Protein AF-A0A2N2URZ9-F1 (afdb_monomer)

Foldseek 3Di:
DEEPVCCVVCVVPADPPDDYDYDDDDDDPPPVVVVVVDVVVDDPDD

pLDDT: mean 90.97, std 9.12, range [55.97, 97.31]

Secondary structure (DSSP, 8-state):
-B-HHHHHHHGGG--TT--B------PPTTHHHHHHHHHHS-----

Sequence (46 aa):
LMTSKDAVKCAPFAPDNAWEFPVQASIGSGAAERILEKLNNGRQTA

Solvent-accessible surface area (backbone atoms only — not comparable to full-atom values): 3109 Å² total; per-residue (Å²): 114,36,46,59,74,49,42,75,71,38,55,96,73,55,56,94,85,60,41,70,56,84,82,88,84,82,76,60,89,70,52,58,60,55,51,49,52,47,64,75,69,46,82,82,77,128

Radius of gyration: 17.86 Å; Cα contacts (8 Å, |Δi|>4): 19; chains: 1; bounding box: 34×21×51 Å

Structure (mmCIF, N/CA/C/O backbone):
data_AF-A0A2N2URZ9-F1
#
_entry.id   AF-A0A2N2URZ9-F1
#
loop_
_atom_site.group_PDB
_atom_site.id
_atom_site.type_symbol
_atom_site.label_atom_id
_atom_site.label_alt_id
_atom_site.label_comp_id
_atom_site.label_asym_id
_atom_site.label_entity_id
_atom_site.label_seq_id
_atom_site.pdbx_PDB_ins_code
_atom_site.Cartn_x
_atom_site.Cartn_y
_atom_site.Cartn_z
_atom_site.occupancy
_atom_site.B_iso_or_equiv
_atom_site.auth_seq_id
_atom_site.auth_comp_id
_atom_site.auth_asym_id
_atom_site.auth_atom_id
_atom_site.pdbx_PDB_model_num
ATOM 1 N N . LEU A 1 1 ? 6.983 -7.458 -8.431 1.00 93.19 1 LEU A N 1
ATOM 2 C CA . LEU A 1 1 ? 5.701 -7.167 -7.756 1.00 93.19 1 LEU A CA 1
ATOM 3 C C . LEU A 1 1 ? 5.987 -6.297 -6.546 1.00 93.19 1 LEU A C 1
ATOM 5 O O . LEU A 1 1 ? 6.912 -6.621 -5.811 1.00 93.19 1 LEU A O 1
ATOM 9 N N . MET A 1 2 ? 5.251 -5.207 -6.360 1.00 96.56 2 MET A N 1
ATOM 10 C CA . MET A 1 2 ? 5.473 -4.250 -5.275 1.00 96.56 2 MET A CA 1
ATOM 11 C C . MET A 1 2 ? 4.158 -3.691 -4.733 1.00 96.56 2 MET A C 1
ATOM 13 O O . MET A 1 2 ? 3.133 -3.715 -5.411 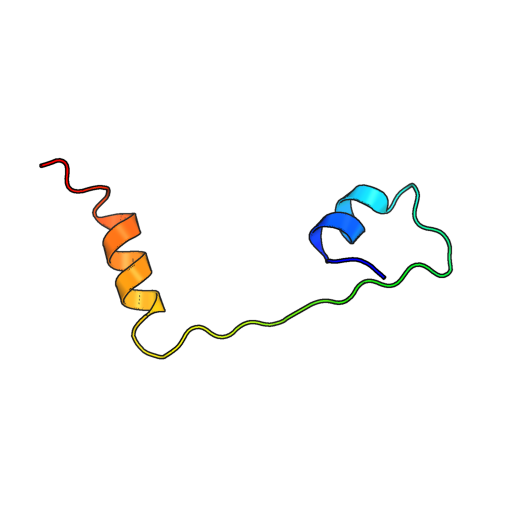1.00 96.56 2 MET A O 1
ATOM 17 N N . THR A 1 3 ? 4.202 -3.183 -3.502 1.00 97.31 3 THR A N 1
ATOM 18 C CA . THR A 1 3 ? 3.102 -2.396 -2.927 1.00 97.31 3 THR A CA 1
ATOM 19 C C . THR A 1 3 ? 3.112 -0.977 -3.495 1.00 97.31 3 THR A C 1
ATOM 21 O O . THR A 1 3 ? 4.159 -0.503 -3.940 1.00 97.31 3 THR A O 1
ATOM 24 N N . SER A 1 4 ? 1.993 -0.254 -3.398 1.00 97.06 4 SER A N 1
ATOM 25 C CA . SER A 1 4 ? 1.889 1.145 -3.847 1.00 97.06 4 SER A CA 1
ATOM 26 C C . SER A 1 4 ? 2.949 2.066 -3.242 1.00 97.06 4 SER A C 1
ATOM 28 O O . SER A 1 4 ? 3.482 2.943 -3.916 1.00 97.06 4 SER A O 1
ATOM 30 N N . LYS A 1 5 ? 3.326 1.828 -1.977 1.00 96.69 5 LYS A N 1
ATOM 31 C CA . LYS A 1 5 ? 4.402 2.568 -1.298 1.00 96.69 5 LYS A CA 1
ATOM 32 C C . LYS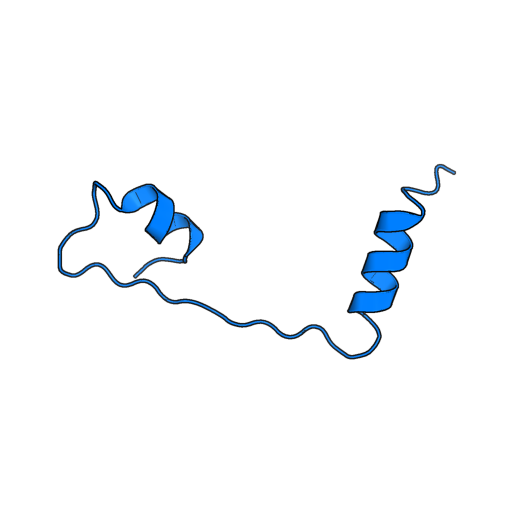 A 1 5 ? 5.724 2.464 -2.054 1.00 96.69 5 LYS A C 1
ATOM 34 O O . LYS A 1 5 ? 6.453 3.447 -2.136 1.00 96.69 5 LYS A O 1
ATOM 39 N N . ASP A 1 6 ? 6.067 1.269 -2.516 1.00 96.56 6 ASP A N 1
ATOM 40 C CA . ASP A 1 6 ? 7.339 1.020 -3.189 1.00 96.56 6 ASP A CA 1
ATOM 41 C C . ASP A 1 6 ? 7.260 1.394 -4.669 1.00 96.56 6 ASP A C 1
ATOM 43 O O . ASP A 1 6 ? 8.232 1.920 -5.193 1.00 96.56 6 ASP A O 1
ATOM 47 N N . ALA A 1 7 ? 6.088 1.276 -5.303 1.00 96.44 7 ALA A N 1
ATOM 48 C CA . ALA A 1 7 ? 5.855 1.764 -6.664 1.00 96.44 7 ALA A CA 1
AT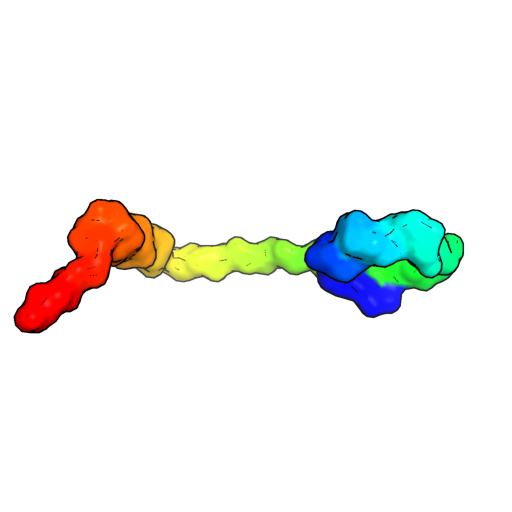OM 49 C C . ALA A 1 7 ? 6.167 3.254 -6.821 1.00 96.44 7 ALA A C 1
ATOM 51 O O . ALA A 1 7 ? 6.939 3.628 -7.702 1.00 96.44 7 ALA A O 1
ATOM 52 N N . VAL A 1 8 ? 5.670 4.105 -5.917 1.00 96.06 8 VAL A N 1
ATOM 53 C CA . VAL A 1 8 ? 5.934 5.553 -6.002 1.00 96.06 8 VAL A CA 1
ATOM 54 C C . VAL A 1 8 ? 7.379 5.923 -5.662 1.00 96.06 8 VAL A C 1
ATOM 56 O O . VAL A 1 8 ? 7.897 6.915 -6.167 1.00 96.06 8 VAL A O 1
ATOM 59 N N . LYS A 1 9 ? 8.057 5.136 -4.819 1.00 96.44 9 LYS A N 1
ATOM 60 C CA . LYS A 1 9 ? 9.445 5.406 -4.405 1.00 96.44 9 LYS A CA 1
ATOM 61 C C . LYS A 1 9 ? 10.467 4.884 -5.406 1.00 96.44 9 LYS A C 1
ATOM 63 O O . LYS A 1 9 ? 11.522 5.485 -5.578 1.00 96.44 9 LYS A O 1
ATOM 68 N N . CYS A 1 10 ? 10.163 3.759 -6.037 1.00 95.81 10 CYS A N 1
ATOM 69 C CA . CYS A 1 10 ? 11.053 3.070 -6.955 1.00 95.81 10 CYS A CA 1
ATOM 70 C C . CYS A 1 10 ? 10.768 3.406 -8.420 1.00 95.81 10 CYS A C 1
ATOM 72 O O . CYS A 1 10 ? 11.474 2.878 -9.269 1.00 95.81 10 CYS A O 1
ATOM 74 N N . ALA A 1 11 ? 9.798 4.277 -8.730 1.00 95.00 11 ALA A N 1
ATOM 75 C CA . ALA A 1 11 ? 9.432 4.636 -10.103 1.00 95.00 11 ALA A CA 1
ATOM 76 C C . ALA A 1 11 ? 10.633 4.983 -11.015 1.00 95.00 11 ALA A C 1
ATOM 78 O O . ALA A 1 11 ? 10.674 4.460 -12.125 1.00 95.00 11 ALA A O 1
ATOM 79 N N . PRO A 1 12 ? 11.656 5.750 -10.578 1.00 97.06 12 PRO A N 1
ATOM 80 C CA . PRO A 1 12 ? 12.830 6.031 -11.417 1.00 97.06 12 PRO A CA 1
ATOM 81 C C . PRO A 1 12 ? 13.738 4.820 -11.697 1.00 97.06 12 PRO A C 1
ATOM 83 O O . PRO A 1 12 ? 14.618 4.903 -12.547 1.00 97.06 12 PRO A O 1
ATOM 86 N N . PHE A 1 13 ? 13.568 3.721 -10.959 1.00 95.50 13 PHE A N 1
ATOM 87 C CA . PHE A 1 13 ? 14.419 2.525 -10.989 1.00 95.50 13 PHE A CA 1
ATOM 88 C C . PHE A 1 13 ? 13.650 1.259 -11.389 1.00 95.50 13 PHE A C 1
ATOM 90 O O . PHE A 1 13 ? 14.215 0.164 -11.385 1.00 95.50 13 PHE A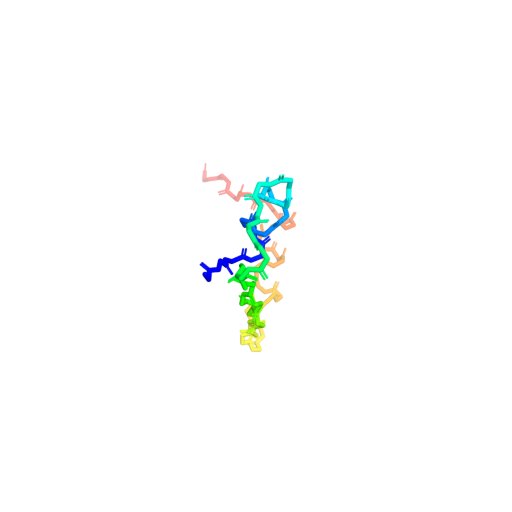 O 1
ATOM 97 N N . ALA A 1 14 ? 12.351 1.382 -11.664 1.00 95.44 14 ALA A N 1
ATOM 98 C CA . ALA A 1 14 ? 11.492 0.249 -11.948 1.00 95.44 14 ALA A CA 1
ATOM 99 C C . ALA A 1 14 ? 11.777 -0.276 -13.367 1.00 95.44 14 ALA A C 1
ATOM 101 O O . ALA A 1 14 ? 11.694 0.500 -14.318 1.00 95.44 14 ALA A O 1
ATOM 102 N N . PRO A 1 15 ? 12.111 -1.568 -13.537 1.00 95.62 15 PRO A N 1
ATOM 103 C CA . PRO A 1 15 ? 12.218 -2.162 -14.866 1.00 95.62 15 PRO A CA 1
ATOM 104 C C . PRO A 1 15 ? 10.840 -2.243 -15.539 1.00 95.62 15 PRO A C 1
ATOM 106 O O . PRO A 1 15 ? 9.816 -2.260 -14.857 1.00 95.62 15 PRO A O 1
ATOM 109 N N . ASP A 1 16 ? 10.809 -2.405 -16.864 1.00 95.50 16 ASP A N 1
ATOM 110 C CA . ASP A 1 16 ? 9.562 -2.481 -17.650 1.00 95.50 16 ASP A CA 1
ATOM 111 C C . ASP A 1 16 ? 8.615 -3.614 -17.210 1.00 95.50 16 ASP A C 1
ATOM 113 O O . ASP A 1 16 ? 7.410 -3.556 -17.437 1.00 95.50 16 ASP A O 1
ATOM 117 N N . ASN A 1 17 ? 9.146 -4.658 -16.566 1.00 95.88 17 ASN A N 1
ATOM 118 C CA . ASN A 1 17 ? 8.374 -5.784 -16.037 1.00 95.88 17 ASN A CA 1
ATOM 119 C C . ASN A 1 17 ? 8.022 -5.642 -14.543 1.00 95.88 17 ASN A C 1
ATOM 121 O O . ASN A 1 17 ? 7.665 -6.629 -13.890 1.00 95.88 17 ASN A O 1
ATOM 125 N N . ALA A 1 18 ? 8.153 -4.445 -13.976 1.00 96.06 18 ALA A N 1
ATOM 126 C CA . ALA A 1 18 ? 7.681 -4.145 -12.637 1.00 96.06 18 ALA A CA 1
ATOM 127 C C . ALA A 1 18 ? 6.148 -4.049 -12.607 1.00 96.06 18 ALA A C 1
ATOM 129 O O . ALA A 1 18 ? 5.521 -3.463 -13.479 1.00 96.06 18 ALA A O 1
ATOM 130 N N . TRP A 1 19 ? 5.548 -4.598 -11.551 1.00 96.62 19 TRP A N 1
ATOM 131 C CA . TRP A 1 19 ? 4.101 -4.581 -11.336 1.00 96.62 19 TRP A CA 1
ATOM 132 C C . TRP A 1 19 ? 3.794 -4.078 -9.936 1.00 96.62 19 TRP A C 1
ATOM 134 O O . TRP A 1 19 ? 4.360 -4.599 -8.968 1.00 96.62 19 TRP A O 1
ATOM 144 N N . GLU A 1 20 ? 2.881 -3.120 -9.828 1.00 97.06 20 GLU A N 1
ATOM 145 C CA . GLU A 1 20 ? 2.248 -2.722 -8.574 1.00 97.06 20 GLU A CA 1
ATOM 146 C C . GLU A 1 20 ? 1.012 -3.589 -8.311 1.00 97.06 20 GLU A C 1
ATOM 148 O O . GLU A 1 20 ? 0.251 -3.898 -9.227 1.00 97.06 20 GLU A O 1
ATOM 153 N N . PHE A 1 21 ? 0.799 -3.959 -7.050 1.00 97.25 21 PHE A N 1
ATOM 154 C CA . PHE A 1 21 ? -0.434 -4.591 -6.596 1.00 97.25 21 PHE A CA 1
ATOM 155 C C . PHE A 1 21 ? -1.165 -3.686 -5.592 1.00 97.25 21 PHE A C 1
ATOM 157 O O . PHE A 1 21 ? -0.843 -3.717 -4.398 1.00 97.25 21 PHE A O 1
ATOM 164 N N . PRO A 1 22 ? -2.121 -2.857 -6.049 1.00 96.06 22 PRO A N 1
ATOM 165 C CA . PRO A 1 22 ? -2.914 -2.024 -5.158 1.00 96.06 22 PRO A CA 1
ATOM 166 C C . PRO A 1 22 ? -3.919 -2.882 -4.388 1.00 96.06 22 PRO A C 1
ATOM 168 O O . PRO A 1 22 ? -4.540 -3.793 -4.937 1.00 96.06 22 PRO A O 1
ATOM 171 N N . VAL A 1 23 ? -4.109 -2.566 -3.109 1.00 94.50 23 VAL A N 1
ATOM 172 C CA . VAL A 1 23 ? -5.094 -3.236 -2.254 1.00 94.50 23 VAL A CA 1
ATOM 173 C C . VAL A 1 23 ? -6.136 -2.239 -1.773 1.00 94.50 23 VAL A C 1
ATOM 175 O O . VAL A 1 23 ? -5.814 -1.106 -1.417 1.00 94.50 23 VAL A O 1
ATOM 178 N N . GLN A 1 24 ? -7.391 -2.677 -1.743 1.00 95.31 24 GLN A N 1
ATOM 179 C CA . GLN A 1 24 ? -8.478 -1.957 -1.092 1.00 95.31 24 GLN A CA 1
ATOM 180 C C . GLN A 1 24 ? -8.808 -2.667 0.217 1.00 95.31 24 GLN A C 1
ATOM 182 O O . GLN A 1 24 ? -8.947 -3.889 0.250 1.00 95.31 24 GLN A O 1
ATOM 187 N N . ALA A 1 25 ? -8.922 -1.897 1.293 1.00 91.88 25 ALA A N 1
ATOM 188 C CA . ALA A 1 25 ? -9.309 -2.402 2.599 1.00 91.88 25 ALA A CA 1
ATOM 189 C C . ALA A 1 25 ? -10.593 -1.708 3.051 1.00 91.88 25 ALA A C 1
ATOM 191 O O . ALA A 1 25 ? -10.737 -0.495 2.908 1.00 91.88 25 ALA A O 1
ATOM 192 N N . SER A 1 26 ? -11.510 -2.482 3.622 1.00 93.88 26 SER A N 1
ATOM 193 C CA . SER A 1 26 ? -12.718 -1.979 4.269 1.00 93.88 26 SER A CA 1
ATOM 194 C C . SER A 1 26 ? -12.578 -2.088 5.781 1.00 93.88 26 SER A C 1
ATOM 196 O O . SER A 1 26 ? -12.157 -3.126 6.295 1.00 93.88 26 SER A O 1
ATOM 198 N N . ILE A 1 27 ? -12.989 -1.048 6.497 1.00 90.94 27 ILE A N 1
ATOM 199 C CA . ILE A 1 27 ? -13.136 -1.091 7.951 1.00 90.94 27 ILE A CA 1
ATOM 200 C C . ILE A 1 27 ? -14.574 -1.521 8.264 1.00 90.94 27 ILE A C 1
ATOM 202 O O . ILE A 1 27 ? -15.512 -1.070 7.611 1.00 90.94 27 ILE A O 1
ATOM 206 N N . GLY A 1 28 ? -14.747 -2.415 9.241 1.00 91.69 28 GLY A N 1
ATOM 207 C CA . GLY A 1 28 ? -16.074 -2.857 9.676 1.00 91.69 28 GLY A CA 1
ATOM 208 C C . GLY A 1 28 ? -16.930 -1.703 10.211 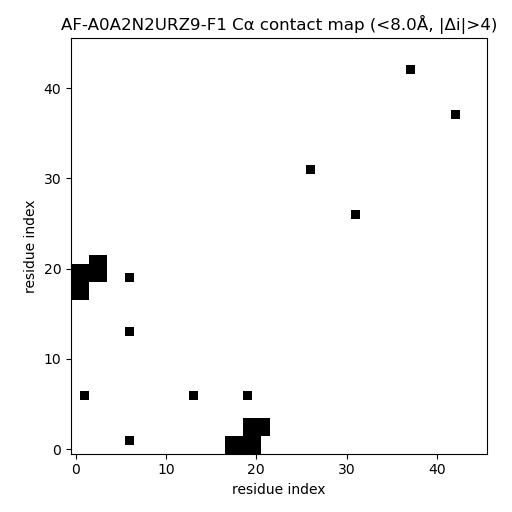1.00 91.69 28 GLY A C 1
ATOM 209 O O . GLY A 1 28 ? -16.407 -0.715 10.731 1.00 91.69 28 GLY A O 1
ATOM 210 N N . SER A 1 29 ? -18.254 -1.842 10.111 1.00 88.06 29 SER A N 1
ATOM 211 C CA . SER A 1 29 ? -19.216 -0.836 10.579 1.00 88.06 29 SER A CA 1
ATOM 212 C C . SER A 1 29 ? -18.967 -0.442 12.040 1.00 88.06 29 SER A C 1
ATOM 214 O O . SER A 1 29 ? -18.854 -1.318 12.899 1.00 88.06 29 SER A O 1
ATOM 216 N N . GLY A 1 30 ? -18.898 0.858 12.333 1.00 89.44 30 GLY A N 1
ATOM 217 C CA . GLY A 1 30 ? -18.703 1.391 13.686 1.00 89.44 30 GLY A CA 1
ATOM 218 C C . GLY A 1 30 ? -17.240 1.475 14.142 1.00 89.44 30 GLY A C 1
ATOM 219 O O . GLY A 1 30 ? -16.936 2.180 15.108 1.00 89.44 30 GLY A O 1
ATOM 220 N N . ALA A 1 31 ? -16.310 0.769 13.486 1.00 92.75 31 ALA A N 1
ATOM 221 C CA . ALA A 1 31 ? -14.899 0.808 13.868 1.00 92.75 31 ALA A CA 1
ATOM 222 C C . ALA A 1 31 ? -14.203 2.087 13.381 1.00 92.75 31 ALA A C 1
ATOM 224 O O . ALA A 1 31 ? -13.362 2.624 14.101 1.00 92.75 31 ALA A O 1
ATOM 225 N N . ALA A 1 32 ? -14.573 2.606 12.206 1.00 92.31 32 ALA A N 1
ATOM 226 C CA . ALA A 1 32 ? -14.025 3.857 11.687 1.00 92.31 32 ALA A CA 1
ATOM 227 C C . ALA A 1 32 ? -14.386 5.038 12.601 1.00 92.31 32 ALA A C 1
ATOM 229 O O . ALA A 1 32 ? -13.511 5.799 13.011 1.00 92.31 32 ALA A O 1
ATOM 230 N N . GLU A 1 33 ? -15.651 5.128 13.006 1.00 92.25 33 GLU A N 1
ATOM 231 C CA . GLU A 1 33 ? -16.176 6.160 13.900 1.00 92.25 33 GLU A CA 1
ATOM 232 C C . GLU A 1 33 ? -15.459 6.135 15.253 1.00 92.25 33 GLU A C 1
ATOM 234 O O . GLU A 1 33 ? -15.010 7.168 15.746 1.00 92.25 33 GLU A O 1
ATOM 239 N N . ARG A 1 34 ? -15.263 4.940 15.822 1.00 90.50 34 ARG A N 1
ATOM 240 C CA . ARG A 1 34 ? -14.578 4.774 17.110 1.00 90.50 34 ARG A CA 1
ATOM 241 C C . ARG A 1 34 ? -13.088 5.115 17.049 1.00 90.50 34 ARG A C 1
ATOM 243 O O . ARG A 1 34 ? -12.521 5.582 18.037 1.00 90.50 34 ARG A O 1
ATOM 250 N N . ILE A 1 35 ? -12.433 4.862 15.916 1.00 90.75 35 ILE A N 1
ATOM 251 C CA . ILE A 1 35 ? -11.044 5.285 15.694 1.00 90.75 35 ILE A CA 1
ATOM 252 C C . ILE A 1 35 ? -10.979 6.814 15.618 1.00 90.75 35 ILE A C 1
ATOM 254 O O . ILE A 1 35 ? -10.138 7.413 16.286 1.00 90.75 35 ILE A O 1
ATOM 258 N N . LEU A 1 36 ? -11.887 7.442 14.865 1.00 91.50 36 LEU A N 1
ATOM 259 C CA . LEU A 1 36 ? -11.954 8.899 14.730 1.00 91.50 36 LEU A CA 1
ATOM 260 C C . LEU A 1 36 ? -12.219 9.594 16.070 1.00 91.50 36 LEU A C 1
ATOM 262 O O . LEU A 1 36 ? -11.540 10.567 16.386 1.00 91.50 36 LEU A O 1
ATOM 266 N N . GLU A 1 37 ? -13.133 9.070 16.889 1.00 92.25 37 GLU A N 1
ATOM 267 C CA . GLU A 1 37 ? -13.400 9.586 18.239 1.00 92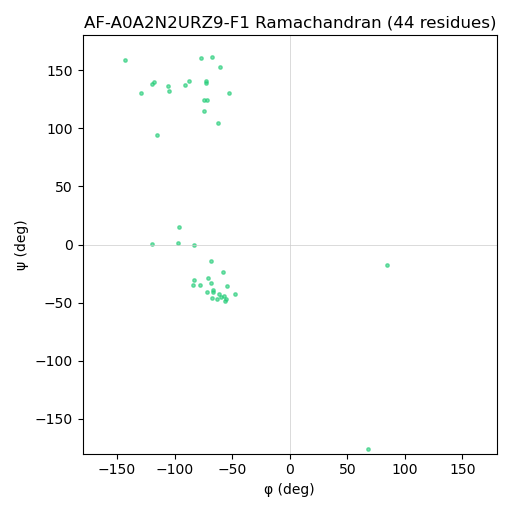.25 37 GLU A CA 1
ATOM 268 C C . GLU A 1 37 ? -12.121 9.629 19.092 1.00 92.25 37 GLU A C 1
ATOM 270 O O . GLU A 1 37 ? -11.807 10.652 19.703 1.00 92.25 37 GLU A O 1
ATOM 275 N N . LYS A 1 38 ? -11.331 8.546 19.088 1.00 89.94 38 LYS A N 1
ATOM 276 C CA . LYS A 1 38 ? -10.062 8.481 19.830 1.00 89.94 38 LYS A CA 1
ATOM 277 C C . LYS A 1 38 ? -8.998 9.427 19.284 1.00 89.94 38 LYS A C 1
ATOM 279 O O . LYS A 1 38 ? -8.236 9.989 20.064 1.00 89.94 38 LYS A O 1
ATOM 284 N N . LEU A 1 39 ? -8.908 9.574 17.963 1.00 90.56 39 LEU A N 1
ATOM 285 C CA . LEU A 1 39 ? -7.943 10.485 17.345 1.00 90.56 39 LEU A CA 1
ATOM 286 C C . LEU A 1 39 ? -8.278 11.948 17.667 1.00 90.56 39 LEU A C 1
ATOM 288 O O . LEU A 1 39 ? -7.374 12.714 17.988 1.00 90.56 39 LEU A O 1
ATOM 292 N N . ASN A 1 40 ? -9.563 12.311 17.643 1.00 90.62 40 ASN A N 1
ATOM 293 C CA . ASN A 1 40 ? -10.027 13.673 17.913 1.00 90.62 40 ASN A CA 1
ATOM 294 C C . ASN A 1 40 ? -9.908 14.063 19.388 1.00 90.62 40 ASN A C 1
ATO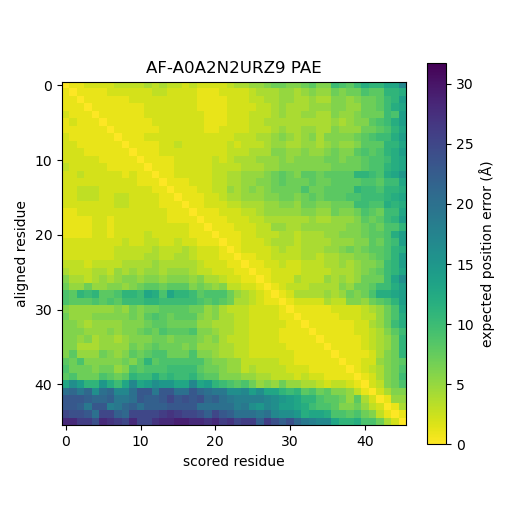M 296 O O . ASN A 1 40 ? -9.506 15.181 19.699 1.00 90.62 40 ASN A O 1
ATOM 300 N N . ASN A 1 41 ? -10.231 13.145 20.299 1.00 86.81 41 ASN A N 1
ATOM 301 C CA . ASN A 1 41 ? -10.205 13.422 21.737 1.00 86.81 41 ASN A CA 1
ATOM 302 C C . ASN A 1 41 ? -8.798 13.273 22.348 1.00 86.81 41 ASN A C 1
ATOM 304 O O . ASN A 1 41 ? -8.609 13.508 23.541 1.00 86.81 41 ASN A O 1
ATOM 308 N N . GLY A 1 42 ? -7.804 12.908 21.529 1.00 75.00 42 GLY A N 1
ATOM 309 C CA . GLY A 1 42 ? -6.420 12.729 21.941 1.00 75.00 42 GLY A CA 1
ATOM 310 C C . GLY A 1 42 ? -6.208 11.531 22.868 1.00 75.00 42 GLY A C 1
ATOM 311 O O . GLY A 1 42 ? -7.101 10.737 23.170 1.00 75.00 42 GLY A O 1
ATOM 312 N N . ARG A 1 43 ? -4.967 11.374 23.334 1.00 69.44 43 ARG A N 1
ATOM 313 C CA . ARG A 1 43 ? -4.642 10.375 24.353 1.00 69.44 43 ARG A CA 1
ATOM 314 C C . ARG A 1 43 ? -5.177 10.892 25.688 1.00 69.44 43 ARG A C 1
ATOM 316 O O . ARG A 1 43 ? -4.666 11.888 26.186 1.00 69.44 43 ARG A O 1
ATOM 323 N N . GLN A 1 44 ? -6.157 10.210 26.279 1.00 67.56 44 GLN A N 1
ATOM 324 C CA . GLN A 1 44 ? -6.469 10.419 27.693 1.00 67.56 44 GLN A CA 1
ATOM 325 C C . GLN A 1 44 ? -5.228 10.013 28.497 1.00 67.56 44 GLN A C 1
ATOM 327 O O . GLN A 1 44 ? -4.888 8.832 28.585 1.00 67.56 44 GLN A O 1
ATOM 332 N N . THR A 1 45 ? -4.485 11.000 28.987 1.00 65.56 45 THR A N 1
ATOM 333 C CA . THR A 1 45 ? -3.437 10.792 29.983 1.00 65.56 45 THR A CA 1
ATOM 334 C C . THR A 1 45 ? -4.122 10.473 31.306 1.00 65.56 45 THR A C 1
ATOM 336 O O . THR A 1 45 ? -5.000 11.230 31.722 1.00 65.56 45 THR A O 1
ATOM 339 N N . ALA A 1 46 ? -3.770 9.329 31.896 1.00 55.97 46 ALA A N 1
ATOM 340 C CA . ALA A 1 46 ? -4.184 8.946 33.244 1.00 55.97 46 ALA A CA 1
ATOM 341 C C . ALA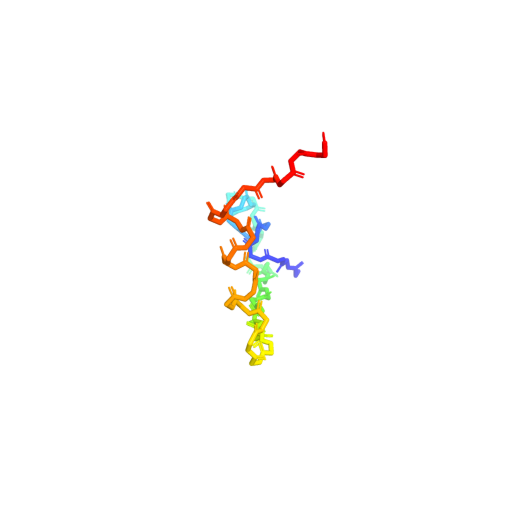 A 1 46 ? -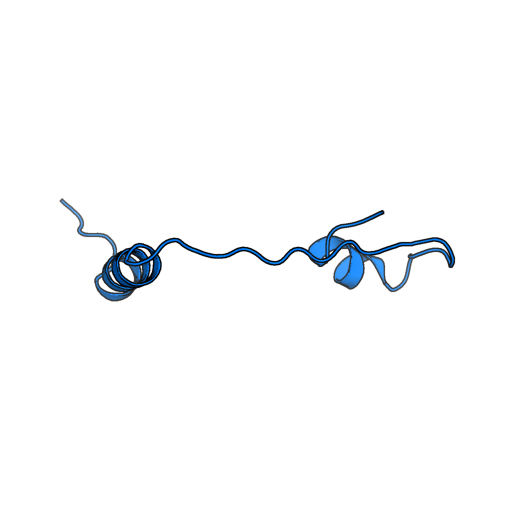3.607 9.901 34.295 1.00 55.97 46 ALA A C 1
ATOM 343 O O . ALA A 1 46 ? -2.498 10.431 34.043 1.00 55.97 46 ALA A O 1
#

Mean predicted aligned error: 5.85 Å